Protein AF-A0A0B1SVZ1-F1 (afdb_monomer_lite)

Organism: Oesophagostomum dentatum (NCBI:txid61180)

Secondary structure (DSSP, 8-state):
----SPPHHHHHHHHHTT-HHHHHHTTPPTTBTTB-SS---SSS-TT--

InterPro domains:
  IPR000718 Peptidase M13 [PS51885] (1-43)
  IPR000718 Peptidase M13 [PTHR11733] (3-40)
  IPR018497 Peptidase M13, C-terminal domain [PF01431] (1-42)
  IPR024079 Metallopeptidase, catalytic domain superfamily [G3DSA:3.40.390.10] (1-43)

Sequence (49 aa):
MVDPHSPSMYRVFGTIQNYPAFQVAYNCPTGSNYAPATHCRVWVPKNEP

Radius of gyration: 12.53 Å; chains: 1; bounding box: 34×16×35 Å

Structure (mmCIF, N/CA/C/O backbone):
data_AF-A0A0B1SVZ1-F1
#
_entry.id   AF-A0A0B1SVZ1-F1
#
loop_
_atom_site.group_PDB
_atom_site.id
_atom_site.type_symbol
_atom_site.label_atom_id
_atom_site.label_alt_id
_atom_site.label_comp_id
_atom_site.label_asym_id
_atom_site.label_entity_id
_atom_site.label_seq_id
_atom_site.pdbx_PDB_ins_code
_atom_site.Cartn_x
_atom_site.Cartn_y
_atom_site.Cartn_z
_atom_site.occupancy
_atom_site.B_iso_or_equiv
_atom_site.auth_seq_id
_atom_site.auth_comp_id
_atom_site.auth_asym_id
_atom_site.auth_atom_id
_atom_site.pdbx_PDB_model_num
ATOM 1 N N . MET A 1 1 ? 19.997 -2.404 -21.628 1.00 78.31 1 MET A N 1
ATOM 2 C CA . MET A 1 1 ? 18.583 -2.407 -21.203 1.00 78.31 1 MET A CA 1
ATOM 3 C C . MET A 1 1 ? 18.579 -2.689 -19.712 1.00 78.31 1 MET A C 1
ATOM 5 O O . MET A 1 1 ? 19.214 -3.656 -19.318 1.00 78.31 1 MET A O 1
ATOM 9 N N . VAL A 1 2 ? 18.008 -1.803 -18.898 1.00 93.50 2 VAL A N 1
ATOM 10 C CA . VAL A 1 2 ? 17.897 -2.004 -17.442 1.00 93.50 2 VAL A CA 1
ATOM 11 C C . VAL A 1 2 ? 16.558 -2.660 -17.125 1.00 93.50 2 VAL A C 1
ATOM 13 O O . VAL A 1 2 ? 15.612 -2.497 -17.895 1.00 93.50 2 VAL A O 1
ATOM 16 N N . ASP A 1 3 ? 16.491 -3.411 -16.030 1.0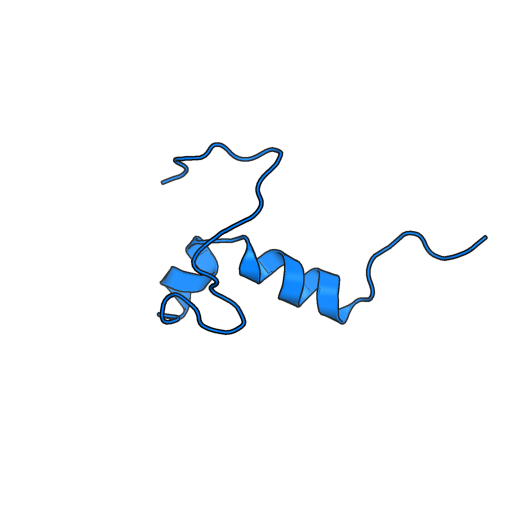0 96.06 3 ASP A N 1
ATOM 17 C CA . ASP A 1 3 ? 15.243 -4.012 -15.562 1.00 96.06 3 ASP A CA 1
ATOM 18 C C . ASP A 1 3 ? 14.238 -2.901 -15.190 1.00 96.06 3 ASP A C 1
ATOM 20 O O . ASP A 1 3 ? 14.551 -2.081 -14.322 1.00 96.06 3 ASP A O 1
ATOM 24 N N . PRO A 1 4 ? 13.062 -2.817 -15.845 1.00 97.44 4 PRO A N 1
ATOM 25 C CA . PRO A 1 4 ? 12.067 -1.791 -15.541 1.00 97.44 4 PRO A CA 1
ATOM 26 C C . PRO A 1 4 ? 11.254 -2.101 -14.277 1.00 97.44 4 PRO A C 1
ATOM 28 O O . PRO A 1 4 ? 10.478 -1.255 -13.829 1.00 97.44 4 PRO A O 1
ATOM 31 N N . HIS A 1 5 ? 11.367 -3.310 -13.721 1.00 97.44 5 HIS A N 1
ATOM 32 C CA . HIS A 1 5 ? 10.591 -3.703 -12.556 1.00 97.44 5 HIS A CA 1
ATOM 33 C C . HIS A 1 5 ? 11.158 -3.085 -11.280 1.00 97.44 5 HIS A C 1
ATOM 35 O O . HIS A 1 5 ? 12.367 -2.969 -11.083 1.00 97.44 5 HIS A O 1
ATOM 41 N N . SER A 1 6 ? 10.265 -2.750 -10.350 1.00 97.94 6 SER A N 1
ATOM 42 C CA . SER A 1 6 ? 10.686 -2.410 -8.995 1.00 97.94 6 SER A CA 1
ATOM 43 C C . SER A 1 6 ? 11.439 -3.591 -8.360 1.00 97.94 6 SER A C 1
ATOM 45 O O . SER A 1 6 ? 11.041 -4.744 -8.565 1.00 97.94 6 SER A O 1
ATOM 47 N N . PRO A 1 7 ? 12.468 -3.335 -7.532 1.00 97.81 7 PRO A N 1
ATOM 48 C CA . PRO A 1 7 ? 13.142 -4.383 -6.772 1.00 97.81 7 PRO A CA 1
ATOM 49 C C . PRO A 1 7 ? 12.158 -5.243 -5.967 1.00 97.81 7 PRO A C 1
ATOM 51 O O . PRO A 1 7 ? 11.133 -4.749 -5.488 1.00 97.81 7 PRO A O 1
ATOM 54 N N . SER A 1 8 ? 12.481 -6.527 -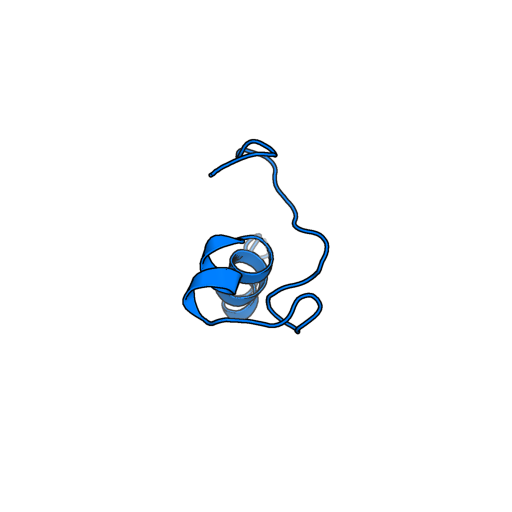5.789 1.00 97.62 8 SER A N 1
ATOM 55 C CA . SER A 1 8 ? 11.589 -7.537 -5.189 1.00 97.62 8 SER A CA 1
ATOM 56 C C . SER A 1 8 ? 10.968 -7.097 -3.859 1.00 97.62 8 SER A C 1
ATOM 58 O O . SER A 1 8 ? 9.762 -7.235 -3.664 1.00 97.62 8 SER A O 1
ATOM 60 N N . MET A 1 9 ? 11.771 -6.497 -2.981 1.00 97.69 9 MET A N 1
ATOM 61 C CA . MET A 1 9 ? 11.340 -5.979 -1.684 1.00 97.69 9 MET A CA 1
ATOM 62 C C . MET A 1 9 ? 10.214 -4.935 -1.816 1.00 97.69 9 MET A C 1
ATOM 64 O O . MET A 1 9 ? 9.215 -5.005 -1.101 1.00 97.69 9 MET A O 1
ATOM 68 N N . TYR A 1 10 ? 10.324 -4.001 -2.765 1.00 97.31 10 TYR A N 1
ATOM 69 C CA . TYR A 1 10 ? 9.329 -2.942 -2.968 1.00 97.31 10 TYR A CA 1
ATOM 70 C C . TYR A 1 10 ? 8.070 -3.431 -3.680 1.00 97.31 10 TYR A C 1
ATOM 72 O O . TYR A 1 10 ? 6.999 -2.871 -3.460 1.00 97.31 10 TYR A O 1
ATOM 80 N N . ARG A 1 11 ? 8.158 -4.510 -4.467 1.00 97.69 11 ARG A N 1
ATOM 81 C CA . ARG A 1 11 ? 6.968 -5.153 -5.047 1.00 97.69 11 ARG A CA 1
ATOM 82 C C . ARG A 1 11 ? 6.025 -5.680 -3.965 1.00 97.69 11 ARG A C 1
ATOM 84 O O . ARG A 1 11 ? 4.815 -5.648 -4.156 1.00 97.69 11 ARG A O 1
ATOM 91 N N . VAL A 1 12 ? 6.567 -6.123 -2.829 1.00 96.50 12 VAL A N 1
ATOM 92 C CA . VAL A 1 12 ? 5.777 -6.563 -1.672 1.00 96.50 12 VAL A CA 1
ATOM 93 C C . VAL A 1 12 ? 5.426 -5.366 -0.795 1.00 96.50 12 VAL A C 1
ATOM 95 O O . VAL A 1 12 ? 4.260 -4.987 -0.693 1.00 96.50 12 VAL A O 1
ATOM 98 N N . PHE A 1 13 ? 6.436 -4.724 -0.206 1.00 96.12 13 PHE A N 1
ATOM 99 C CA . PHE A 1 13 ? 6.214 -3.714 0.826 1.00 96.12 13 PHE A CA 1
ATOM 100 C C . PHE A 1 13 ? 5.601 -2.414 0.298 1.00 96.12 13 PHE A C 1
ATOM 102 O O . PHE A 1 13 ? 4.880 -1.744 1.033 1.00 96.12 13 PHE A O 1
ATOM 109 N N . GLY A 1 14 ? 5.853 -2.051 -0.962 1.00 95.62 14 GLY A N 1
ATOM 110 C CA . GLY A 1 14 ? 5.214 -0.898 -1.599 1.00 95.62 14 GLY A CA 1
ATOM 111 C C . GLY A 1 14 ? 3.748 -1.160 -1.940 1.00 95.62 14 GLY A C 1
ATOM 112 O O . GLY A 1 14 ? 2.918 -0.263 -1.831 1.00 95.62 14 GLY A O 1
ATOM 113 N N . THR A 1 15 ? 3.398 -2.398 -2.297 1.00 95.19 15 THR A N 1
ATOM 114 C CA . THR A 1 15 ? 2.007 -2.763 -2.599 1.00 95.19 15 THR A CA 1
ATOM 115 C C . THR A 1 15 ? 1.152 -2.798 -1.335 1.00 95.19 15 THR A C 1
ATOM 117 O O . THR A 1 15 ? 0.085 -2.190 -1.317 1.00 95.19 15 THR A O 1
ATOM 120 N N . ILE A 1 16 ? 1.620 -3.438 -0.255 1.00 95.12 16 ILE A N 1
ATOM 121 C CA . ILE A 1 16 ? 0.823 -3.554 0.983 1.00 95.12 16 ILE A CA 1
ATOM 122 C C . ILE A 1 16 ? 0.571 -2.200 1.661 1.00 95.12 16 ILE A C 1
ATOM 124 O O . ILE A 1 16 ? -0.482 -2.017 2.260 1.00 95.12 16 ILE A O 1
ATOM 128 N N . GLN A 1 17 ? 1.469 -1.220 1.481 1.00 96.06 17 GLN A N 1
ATOM 129 C CA . GLN A 1 17 ? 1.249 0.168 1.914 1.00 96.06 17 GLN A CA 1
ATOM 130 C C . GLN A 1 17 ? 0.005 0.803 1.291 1.00 96.06 17 GLN A C 1
ATOM 132 O O . GLN A 1 17 ? -0.541 1.748 1.848 1.00 96.06 17 GLN A O 1
ATOM 137 N N . ASN A 1 18 ? -0.433 0.320 0.130 1.00 94.62 18 ASN A N 1
ATOM 138 C CA . ASN A 1 18 ? -1.551 0.872 -0.627 1.00 94.62 18 ASN A CA 1
ATOM 139 C C . ASN A 1 18 ? -2.816 0.013 -0.528 1.00 94.62 18 ASN A C 1
ATOM 141 O O . ASN A 1 18 ? -3.771 0.259 -1.261 1.00 94.62 18 ASN A O 1
ATOM 145 N N . TYR A 1 19 ? -2.828 -0.986 0.359 1.00 92.31 19 TYR A N 1
ATOM 146 C CA . TYR A 1 19 ? -3.918 -1.945 0.479 1.00 92.31 19 TYR A CA 1
ATOM 147 C C . TYR A 1 19 ? -4.568 -1.860 1.870 1.00 92.31 19 TYR A C 1
ATOM 149 O O . TYR A 1 19 ? -4.085 -2.497 2.807 1.00 92.31 19 TYR A O 1
ATOM 157 N N . PRO A 1 20 ? -5.670 -1.100 2.042 1.00 90.00 20 PRO A N 1
ATOM 158 C CA . PRO A 1 20 ? -6.307 -0.897 3.348 1.00 90.00 20 PRO A CA 1
ATOM 159 C C . PRO A 1 20 ? -6.692 -2.197 4.068 1.00 90.00 20 PRO A C 1
ATOM 161 O O . PRO A 1 20 ? -6.591 -2.287 5.290 1.00 90.00 20 PRO A O 1
ATOM 164 N N . ALA A 1 21 ? -7.047 -3.249 3.326 1.00 90.31 21 ALA A N 1
ATOM 165 C CA . ALA A 1 21 ? -7.353 -4.550 3.915 1.00 90.31 21 ALA A CA 1
ATOM 166 C C . ALA A 1 21 ? -6.151 -5.178 4.652 1.00 90.31 21 ALA A C 1
ATOM 168 O O . ALA A 1 21 ? -6.352 -5.883 5.638 1.00 90.31 21 ALA A O 1
ATOM 169 N N . PHE A 1 22 ? -4.906 -4.895 4.240 1.00 94.06 22 PHE A N 1
ATOM 170 C CA . PHE A 1 22 ? -3.716 -5.316 4.990 1.00 94.06 22 PHE A CA 1
ATOM 171 C C . PHE A 1 22 ? -3.639 -4.606 6.346 1.00 94.06 22 PHE A C 1
ATOM 173 O O . PHE A 1 22 ? -3.401 -5.250 7.367 1.00 94.06 22 PHE A O 1
ATOM 180 N N . GLN A 1 23 ? -3.900 -3.295 6.373 1.00 94.31 23 GLN A N 1
ATOM 181 C CA . GLN A 1 23 ? -3.934 -2.530 7.617 1.00 94.31 23 GLN A CA 1
ATOM 182 C C . GLN A 1 23 ? -4.949 -3.123 8.605 1.00 94.31 23 GLN A C 1
ATOM 184 O O . GLN A 1 23 ? -4.614 -3.311 9.774 1.00 94.31 23 GLN A O 1
ATOM 189 N N . VAL A 1 24 ? -6.154 -3.454 8.127 1.00 93.88 24 VAL A N 1
ATOM 190 C CA . VAL A 1 24 ? -7.221 -4.057 8.942 1.00 93.88 24 VAL A CA 1
ATOM 191 C C . VAL A 1 24 ? -6.841 -5.459 9.415 1.00 93.88 24 VAL A C 1
ATOM 193 O O . VAL A 1 24 ? -6.917 -5.739 10.607 1.00 93.88 24 VAL A O 1
ATOM 196 N N . ALA A 1 25 ? -6.384 -6.334 8.515 1.00 96.56 25 ALA A N 1
ATOM 197 C CA . ALA A 1 25 ? -6.081 -7.730 8.841 1.00 96.56 25 ALA A CA 1
ATOM 198 C C . ALA A 1 25 ? -5.012 -7.884 9.938 1.00 96.56 25 ALA A C 1
ATOM 200 O O . ALA A 1 25 ? -5.037 -8.852 10.695 1.00 96.56 25 ALA A O 1
ATOM 201 N N . TYR A 1 26 ? -4.090 -6.924 10.030 1.00 96.06 26 TYR A N 1
ATOM 202 C CA . TYR A 1 26 ? -2.987 -6.936 10.991 1.00 96.06 26 TYR A CA 1
ATOM 203 C C . TYR A 1 26 ? -3.120 -5.876 12.090 1.00 96.06 26 TYR A C 1
ATOM 205 O O . TYR A 1 26 ? -2.171 -5.680 12.849 1.00 96.06 26 TYR A O 1
ATOM 213 N N . ASN A 1 27 ? -4.264 -5.186 12.187 1.00 96.44 27 ASN A N 1
ATOM 214 C CA . ASN A 1 27 ? -4.492 -4.082 13.127 1.00 96.44 27 ASN A CA 1
ATOM 215 C C . ASN A 1 27 ? -3.334 -3.065 13.150 1.00 96.44 27 ASN A C 1
ATOM 217 O O . ASN A 1 27 ? -2.900 -2.605 14.210 1.00 96.44 27 ASN A O 1
ATOM 221 N N . CYS A 1 28 ? -2.809 -2.721 11.972 1.00 96.56 28 CYS A N 1
ATOM 222 C CA . CYS A 1 28 ? -1.718 -1.760 11.867 1.00 96.56 28 CYS A CA 1
ATOM 223 C C . CYS A 1 28 ? -2.225 -0.351 12.232 1.00 96.56 28 CYS A C 1
ATOM 225 O O . CYS A 1 28 ? -3.212 0.118 11.651 1.00 96.56 28 CYS A O 1
ATOM 227 N N . PRO A 1 29 ? -1.547 0.375 13.141 1.00 96.19 29 PRO A N 1
ATOM 228 C CA . PRO A 1 29 ? -1.873 1.768 13.410 1.00 96.19 29 PRO A CA 1
ATOM 229 C C . PRO A 1 29 ? -1.711 2.622 12.149 1.00 96.19 29 PRO A C 1
ATOM 231 O O . PRO A 1 29 ? -0.742 2.457 11.396 1.00 96.19 29 PRO A O 1
ATOM 234 N N . THR A 1 30 ? -2.634 3.560 11.938 1.00 95.75 30 THR A N 1
ATOM 235 C CA . THR A 1 30 ? -2.531 4.540 10.851 1.00 95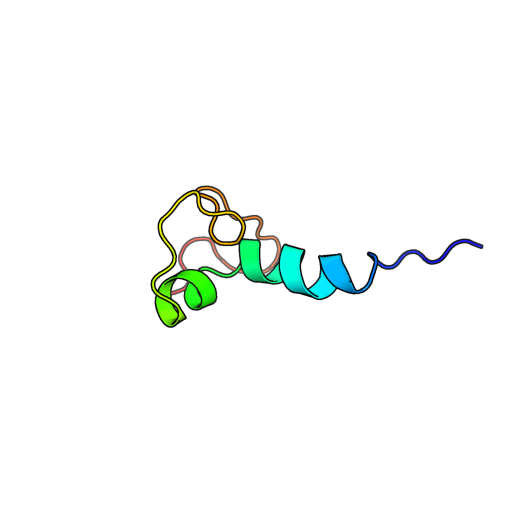.75 30 THR A CA 1
ATOM 236 C C . THR A 1 30 ? -1.254 5.361 11.006 1.00 95.75 30 THR A C 1
ATOM 238 O O . THR A 1 30 ? -0.970 5.886 12.081 1.00 95.75 30 THR A O 1
ATOM 241 N N . GLY A 1 31 ? -0.490 5.483 9.923 1.00 95.75 31 GLY A N 1
ATOM 242 C CA . GLY A 1 31 ? 0.809 6.157 9.908 1.00 95.75 31 GLY A CA 1
ATOM 243 C C . GLY A 1 31 ? 1.998 5.245 10.222 1.00 95.75 31 GLY A C 1
ATOM 244 O O . GLY A 1 31 ? 3.129 5.722 10.231 1.00 95.75 31 GLY A O 1
ATOM 245 N N . SER A 1 32 ? 1.778 3.947 10.451 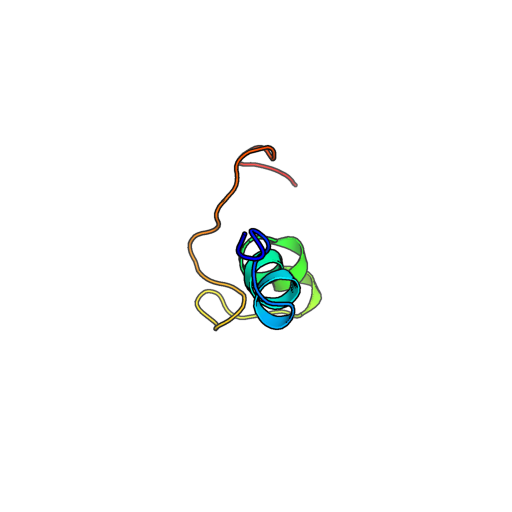1.00 95.25 32 SER A N 1
ATOM 246 C CA . SER A 1 32 ? 2.874 2.975 10.531 1.00 95.25 32 SER A CA 1
ATOM 247 C C . SER A 1 32 ? 3.524 2.739 9.160 1.00 95.25 32 SER A C 1
ATOM 249 O O . SER A 1 32 ? 2.937 3.034 8.118 1.00 95.25 32 SER A O 1
ATOM 251 N N . ASN A 1 33 ? 4.733 2.164 9.155 1.00 92.81 33 ASN A N 1
ATOM 252 C CA . ASN A 1 33 ? 5.562 1.980 7.952 1.00 92.81 33 ASN A CA 1
ATOM 253 C C . ASN A 1 33 ? 4.836 1.320 6.765 1.00 92.81 33 ASN A C 1
ATOM 255 O O . ASN A 1 33 ? 5.154 1.618 5.617 1.00 92.81 33 ASN A O 1
ATOM 259 N N . TYR A 1 34 ? 3.880 0.425 7.032 1.00 94.56 34 TYR A N 1
ATOM 260 C CA . TYR A 1 34 ? 3.135 -0.310 6.004 1.00 94.56 34 TYR A CA 1
ATOM 261 C C . TYR A 1 34 ? 1.628 -0.026 6.009 1.00 94.56 34 TYR A C 1
ATOM 263 O O . TYR A 1 34 ? 0.879 -0.704 5.314 1.00 94.56 34 TYR A O 1
ATOM 271 N N . ALA A 1 35 ? 1.193 0.990 6.756 1.00 95.56 35 ALA A N 1
ATOM 272 C CA . ALA A 1 35 ? -0.172 1.506 6.740 1.00 95.56 35 ALA A CA 1
ATOM 273 C C . ALA A 1 35 ? -0.156 3.045 6.833 1.00 95.56 35 ALA A C 1
ATOM 275 O O . ALA A 1 35 ? -0.555 3.616 7.855 1.00 95.56 35 ALA A O 1
ATOM 276 N N . PRO A 1 36 ? 0.366 3.741 5.804 1.00 95.31 36 PRO A N 1
ATOM 277 C CA . PRO A 1 36 ? 0.384 5.199 5.769 1.00 95.31 36 PRO A CA 1
ATOM 278 C C . PRO A 1 36 ? -1.040 5.765 5.733 1.00 95.31 36 PRO A C 1
ATOM 280 O O . PRO A 1 36 ? -1.961 5.123 5.245 1.00 95.31 36 PRO A O 1
ATOM 283 N N . ALA A 1 37 ? -1.222 7.006 6.191 1.00 92.56 37 ALA A N 1
ATOM 284 C CA . ALA A 1 37 ? -2.531 7.670 6.152 1.00 92.56 37 ALA A CA 1
ATOM 285 C C . ALA A 1 37 ? -3.045 7.936 4.720 1.00 92.56 37 ALA A C 1
ATOM 287 O O . ALA A 1 37 ? -4.245 8.099 4.507 1.00 92.56 37 ALA A O 1
ATOM 288 N N . THR A 1 38 ? -2.138 7.988 3.741 1.00 92.19 38 THR A N 1
ATOM 289 C CA . THR A 1 38 ? -2.452 8.236 2.332 1.00 92.19 38 THR A CA 1
ATOM 290 C C . THR A 1 38 ? -2.062 7.023 1.501 1.00 92.19 38 THR A C 1
ATOM 292 O O . THR A 1 38 ? -0.899 6.627 1.504 1.00 92.19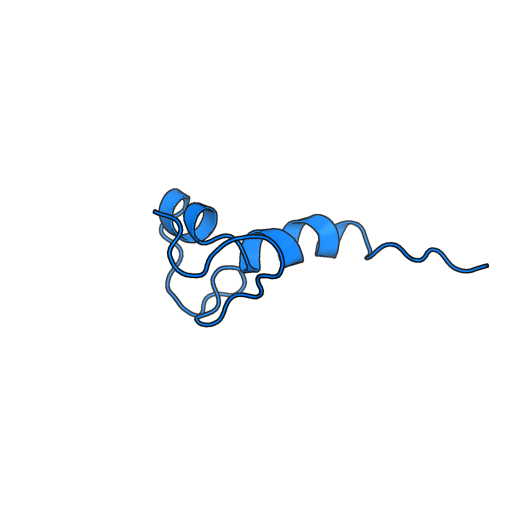 38 THR A O 1
ATOM 295 N N . HIS A 1 39 ? -3.015 6.490 0.736 1.00 91.25 39 HIS A N 1
ATOM 296 C CA . HIS A 1 39 ? -2.800 5.368 -0.178 1.00 91.25 39 HIS A CA 1
ATOM 297 C C . HIS A 1 39 ? -2.855 5.812 -1.646 1.00 91.25 39 HIS A C 1
ATOM 299 O O . HIS A 1 39 ? -3.714 6.610 -2.046 1.00 91.25 39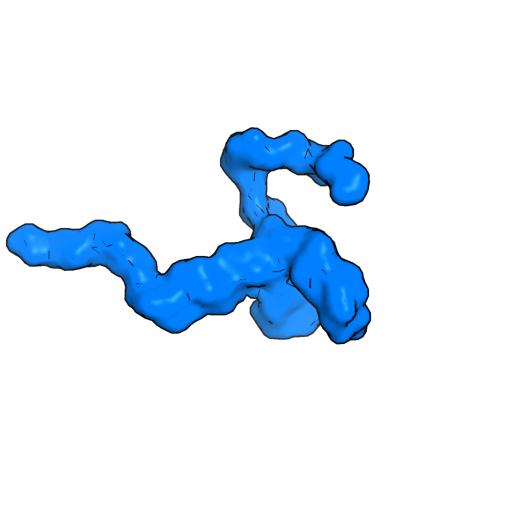 HIS A O 1
ATOM 305 N N . CYS A 1 40 ? -1.970 5.245 -2.461 1.00 93.12 40 CYS A N 1
ATOM 306 C CA . CYS A 1 40 ? -1.982 5.336 -3.916 1.00 93.12 40 CYS A CA 1
ATOM 307 C C . CYS A 1 40 ? -2.985 4.339 -4.506 1.00 93.12 40 CYS A C 1
ATOM 309 O O . CYS A 1 40 ? -3.043 3.181 -4.108 1.00 93.12 40 CYS A O 1
ATOM 311 N N . ARG A 1 41 ? -3.743 4.775 -5.511 1.00 90.88 41 ARG A N 1
ATOM 312 C CA . ARG A 1 41 ? -4.681 3.938 -6.269 1.00 90.88 41 ARG A CA 1
ATOM 313 C C . ARG A 1 41 ? -4.847 4.503 -7.666 1.00 90.88 41 ARG A C 1
ATOM 315 O O . ARG A 1 41 ? -4.948 5.717 -7.826 1.00 90.88 41 ARG A O 1
ATOM 322 N N . VAL A 1 42 ? -4.862 3.618 -8.655 1.00 92.50 42 VAL A N 1
ATOM 323 C CA . VAL A 1 42 ? -5.043 3.985 -10.067 1.00 92.50 42 VAL A CA 1
ATOM 324 C C . VAL A 1 42 ? -6.292 3.311 -10.621 1.00 92.50 42 VAL A C 1
ATOM 326 O O . VAL A 1 42 ? -7.153 3.982 -11.175 1.00 92.50 42 VAL A O 1
ATOM 329 N N . TRP A 1 43 ? -6.416 1.998 -10.407 1.00 89.38 43 TRP A N 1
ATOM 330 C CA . TRP A 1 43 ? -7.480 1.179 -10.995 1.00 89.38 43 TRP A CA 1
ATOM 331 C C . TRP A 1 43 ? -8.586 0.770 -10.013 1.00 89.38 43 TRP A C 1
ATOM 333 O O . TRP A 1 43 ? -9.600 0.242 -10.452 1.00 89.38 43 TRP A O 1
ATOM 343 N N . VAL A 1 44 ? -8.411 1.025 -8.710 1.00 81.38 44 VAL A N 1
ATOM 344 C CA . VAL A 1 44 ? -9.416 0.733 -7.673 1.00 81.38 44 VAL A CA 1
ATOM 345 C C . VAL A 1 44 ? -10.130 2.012 -7.213 1.00 81.38 44 VAL A C 1
ATOM 347 O O . VAL A 1 44 ? -9.479 3.060 -7.080 1.00 81.38 44 VAL A O 1
ATOM 350 N N . PRO A 1 45 ? -11.460 1.975 -6.996 1.00 76.62 45 PRO A N 1
ATOM 351 C CA . PRO A 1 45 ? -12.230 3.151 -6.613 1.00 76.62 45 PRO A CA 1
ATOM 352 C C . PRO A 1 45 ? -11.863 3.649 -5.213 1.00 76.62 45 PRO A C 1
ATOM 354 O O . PRO A 1 45 ? -11.287 2.940 -4.389 1.00 76.62 45 PRO A O 1
ATOM 357 N N . LYS A 1 46 ? -12.193 4.918 -4.920 1.00 68.50 46 LYS A N 1
ATOM 358 C CA . LYS A 1 46 ? -11.789 5.504 -3.638 1.00 68.50 46 LYS A CA 1
ATOM 359 C C . LYS A 1 46 ? -12.470 4.879 -2.410 1.00 68.50 46 LYS A C 1
ATOM 361 O O . LYS A 1 46 ? -11.940 4.976 -1.305 1.00 68.50 46 LYS A O 1
ATOM 366 N N . ASN A 1 47 ? -13.626 4.278 -2.637 1.00 66.00 47 ASN A N 1
ATOM 367 C CA . ASN A 1 47 ? -14.524 3.767 -1.616 1.00 66.00 47 ASN A CA 1
ATOM 368 C C . ASN A 1 47 ? -14.768 2.272 -1.870 1.00 66.00 47 ASN A C 1
ATOM 370 O O . ASN A 1 47 ? -15.917 1.859 -2.010 1.00 66.00 47 ASN A O 1
ATOM 374 N N . GLU A 1 48 ? -13.702 1.483 -2.030 1.00 55.78 48 GLU A N 1
ATOM 375 C CA . GLU A 1 48 ? -13.855 0.031 -1.899 1.00 55.78 48 GLU A CA 1
ATOM 376 C C . GLU A 1 48 ? -14.252 -0.295 -0.451 1.00 55.78 48 GLU A C 1
ATOM 378 O O . GLU A 1 48 ? -13.717 0.347 0.461 1.00 55.78 48 GLU A O 1
ATOM 383 N N . PRO A 1 49 ? -15.228 -1.198 -0.246 1.00 53.56 49 PRO A N 1
ATOM 384 C CA . PRO A 1 49 ? -15.608 -1.657 1.085 1.00 53.56 49 PRO A CA 1
ATOM 385 C C . PRO A 1 49 ? -14.452 -2.347 1.819 1.00 53.56 49 PRO A C 1
ATOM 387 O O . PRO A 1 49 ? -13.586 -2.954 1.146 1.00 53.56 49 PRO A O 1
#

pLDDT: mean 91.09, std 10.18, range [53.56, 97.94]

Foldseek 3Di:
DDDPDDPPVCVPQVVQCQPVVSCVVVVPDECPSRPDVDHDDDPDDPDDD